Protein AF-A0AA44LAC5-F1 (afdb_monomer_lite)

Foldseek 3Di:
DQDCPPPDPPDDDPFDHNLVLLVLLVVLVVLLPDPDDPDPLSVVSNVLSVVVVVVLVVLLVVLLVVLVVLLVVLVVLLVVQPVSVVDDCVVVDDDDDDDDDGDPDDSSVSSVSSVVSLVSSLVSLVSCDVSVVDDPVVSVVVNCVSCVSVSVSRVVVVVSVVVSVVSSVVVVVVVVVVVVVD

pLDDT: mean 87.23, std 12.51, range [45.75, 98.0]

Sequence (182 aa):
MWDDSYNKDDVRSRIPCGKTVSYWLARAFTLANLKKYADRGQYALCFFYQKKLPVTEESLKELQEFYQKEIRKLKKEVSQNTLSAAIDIKSIIEPVELKIEIMPCPPVLMFVRLNMLCDEAHSELRKLYQFGTITKSDYFRKRRELFKPLNKFRADFATTVTEAGKLLRSLTTKEATNDASS

Radius of gyration: 21.12 Å; chains: 1; bounding box: 42×28×71 Å

Structure (mmCIF, N/CA/C/O backbone):
data_AF-A0AA44LAC5-F1
#
_entry.id   AF-A0AA44LAC5-F1
#
loop_
_atom_site.group_PDB
_atom_site.id
_atom_site.type_symbol
_atom_site.label_atom_id
_atom_site.label_alt_id
_atom_site.label_comp_id
_atom_site.label_asym_id
_atom_site.label_entity_id
_atom_site.label_seq_id
_atom_site.pdbx_PDB_ins_code
_atom_site.Cartn_x
_atom_site.Cartn_y
_atom_site.Cartn_z
_atom_site.occupancy
_atom_site.B_iso_or_equiv
_atom_site.auth_seq_id
_atom_site.auth_comp_id
_atom_site.auth_asym_id
_atom_site.auth_atom_id
_atom_site.pdbx_PDB_model_num
ATOM 1 N N . MET A 1 1 ? -11.040 -2.788 -2.591 1.00 68.06 1 MET A N 1
ATOM 2 C CA . MET A 1 1 ? -9.724 -2.160 -2.290 1.00 68.06 1 MET A CA 1
ATOM 3 C C . MET A 1 1 ? -8.604 -2.821 -3.083 1.00 68.06 1 MET A C 1
ATOM 5 O O . MET A 1 1 ? -7.743 -2.108 -3.595 1.00 68.06 1 MET A O 1
ATOM 9 N N . TRP A 1 2 ? -8.597 -4.156 -3.163 1.00 79.56 2 TRP A N 1
ATOM 10 C CA . TRP A 1 2 ? -7.654 -4.919 -3.979 1.00 79.56 2 TRP A CA 1
ATOM 11 C C . TRP A 1 2 ? -8.008 -4.917 -5.475 1.00 79.56 2 TRP A C 1
ATOM 13 O O . TRP A 1 2 ? -7.167 -4.553 -6.295 1.00 79.56 2 TRP A O 1
ATOM 23 N N . ASP A 1 3 ? -9.257 -5.248 -5.807 1.00 74.56 3 ASP A N 1
ATOM 24 C CA . ASP A 1 3 ? -9.785 -5.251 -7.174 1.00 74.56 3 ASP A CA 1
ATOM 25 C C . ASP A 1 3 ? -10.928 -4.233 -7.313 1.00 74.56 3 ASP A C 1
ATOM 27 O O . ASP A 1 3 ? -11.675 -4.004 -6.355 1.00 74.56 3 ASP A O 1
ATOM 31 N N . ASP A 1 4 ? -11.018 -3.625 -8.494 1.00 72.69 4 ASP A N 1
ATOM 32 C CA . ASP A 1 4 ? -12.110 -2.744 -8.919 1.00 72.69 4 ASP A CA 1
ATOM 33 C C . ASP A 1 4 ? -13.147 -3.500 -9.769 1.00 72.69 4 ASP A C 1
ATOM 35 O O . ASP A 1 4 ? -14.178 -2.928 -10.099 1.00 72.69 4 ASP A O 1
ATOM 39 N N . SER A 1 5 ? -12.927 -4.786 -10.076 1.00 68.12 5 SER A N 1
ATOM 40 C CA . SER A 1 5 ? -13.856 -5.651 -10.825 1.00 68.12 5 SER A CA 1
ATOM 41 C C . SER A 1 5 ? -15.250 -5.787 -10.203 1.00 68.12 5 SER A C 1
ATOM 43 O O . SER A 1 5 ? -16.176 -6.236 -10.864 1.00 68.12 5 SER A O 1
ATOM 45 N N . TYR A 1 6 ? -15.392 -5.440 -8.923 1.00 64.81 6 TYR A N 1
ATOM 46 C CA . TYR A 1 6 ? -16.661 -5.448 -8.191 1.00 64.81 6 TYR A CA 1
ATOM 47 C C . TYR A 1 6 ? -17.339 -4.067 -8.152 1.00 64.81 6 TYR A C 1
ATOM 49 O O . TYR A 1 6 ? -18.415 -3.925 -7.569 1.00 64.81 6 TYR A O 1
ATOM 57 N N . ASN A 1 7 ? -16.712 -3.034 -8.725 1.00 64.12 7 ASN A N 1
ATOM 58 C CA . ASN A 1 7 ? -17.349 -1.734 -8.910 1.00 64.12 7 ASN A CA 1
ATOM 59 C C . ASN A 1 7 ? -18.321 -1.821 -10.096 1.00 64.12 7 ASN A C 1
ATOM 61 O O . ASN A 1 7 ? -18.077 -2.552 -11.049 1.00 64.12 7 ASN A O 1
ATOM 65 N N . LYS A 1 8 ? -19.420 -1.055 -10.050 1.00 64.25 8 LYS A N 1
ATOM 66 C CA . LYS A 1 8 ? -20.332 -0.917 -11.199 1.00 64.25 8 LYS A CA 1
ATOM 67 C C . LYS A 1 8 ? -19.548 -0.426 -12.424 1.00 64.25 8 LYS A C 1
ATOM 69 O O . LYS A 1 8 ? -18.677 0.429 -12.255 1.00 64.25 8 LYS A O 1
ATOM 74 N N . ASP A 1 9 ? -19.899 -0.917 -13.614 1.00 56.19 9 ASP A N 1
ATOM 75 C CA . ASP A 1 9 ? -19.117 -0.792 -14.860 1.00 56.19 9 ASP A CA 1
ATOM 76 C C . ASP A 1 9 ? -18.683 0.645 -15.235 1.00 56.19 9 ASP A C 1
ATOM 78 O O . ASP A 1 9 ? -17.645 0.830 -15.871 1.00 56.19 9 ASP A O 1
ATOM 82 N N . ASP A 1 10 ? -19.390 1.675 -14.755 1.00 58.50 10 ASP A N 1
ATOM 83 C CA . ASP A 1 10 ? -19.093 3.089 -15.038 1.00 58.50 10 ASP A CA 1
ATOM 84 C C . ASP A 1 10 ? -18.265 3.822 -13.965 1.00 58.50 10 ASP A C 1
ATOM 86 O O . ASP A 1 10 ? -17.926 4.998 -14.121 1.00 58.50 10 ASP A O 1
ATOM 90 N N . VAL A 1 11 ? -17.897 3.167 -12.859 1.00 59.47 11 VAL A N 1
ATOM 91 C CA . VAL A 1 11 ? -17.147 3.813 -11.768 1.00 59.47 11 VAL A CA 1
ATOM 92 C C . VAL A 1 11 ? -15.662 3.472 -11.871 1.00 59.47 11 VAL A C 1
ATOM 94 O O . VAL A 1 11 ? -15.129 2.650 -11.124 1.00 59.47 11 VAL A O 1
ATOM 97 N N . ARG A 1 12 ? -14.953 4.145 -12.786 1.00 59.53 12 ARG A N 1
ATOM 98 C CA . ARG A 1 12 ? -13.482 4.111 -12.801 1.00 59.53 12 ARG A CA 1
ATOM 99 C C . ARG A 1 12 ? -12.925 4.988 -11.683 1.00 59.53 12 ARG A C 1
ATOM 101 O O . ARG A 1 12 ? -13.014 6.215 -11.726 1.00 59.53 12 ARG A O 1
ATOM 108 N N . SER A 1 13 ? -12.319 4.356 -10.681 1.00 66.44 13 SER A N 1
ATOM 109 C CA . SER A 1 13 ? -11.587 5.062 -9.631 1.00 66.44 13 SER A CA 1
ATOM 110 C C . SER A 1 13 ? -10.412 5.844 -10.230 1.00 66.44 13 SER A C 1
ATOM 112 O O . SER A 1 13 ? -9.640 5.321 -11.033 1.00 66.44 13 SER A O 1
ATOM 114 N N . ARG A 1 14 ? -10.229 7.099 -9.795 1.00 77.31 14 ARG A N 1
ATOM 115 C CA . ARG A 1 14 ? -9.047 7.913 -10.144 1.00 77.31 14 ARG A CA 1
ATOM 116 C C . ARG A 1 14 ? -7.747 7.316 -9.585 1.00 77.31 14 ARG A C 1
ATOM 118 O O . ARG A 1 14 ? -6.671 7.600 -10.101 1.00 77.31 14 ARG A O 1
ATOM 125 N N . ILE A 1 15 ? -7.844 6.529 -8.515 1.00 84.88 15 ILE A N 1
ATOM 126 C CA . ILE A 1 15 ? -6.712 5.881 -7.848 1.00 84.88 15 ILE A CA 1
ATOM 127 C C . ILE A 1 15 ? -6.670 4.421 -8.306 1.00 84.88 15 ILE A C 1
ATOM 129 O O . ILE A 1 15 ? -7.695 3.746 -8.180 1.00 84.88 15 ILE A O 1
ATOM 133 N N . PRO A 1 16 ? -5.525 3.914 -8.800 1.00 89.12 16 PRO A N 1
ATOM 134 C CA . PRO A 1 16 ? -5.437 2.546 -9.296 1.00 89.12 16 PRO A CA 1
ATOM 135 C C . PRO A 1 16 ? -5.689 1.524 -8.181 1.00 89.12 16 PRO A C 1
ATOM 137 O O . PRO A 1 16 ? -5.285 1.714 -7.028 1.00 89.12 16 PRO A O 1
ATOM 140 N N . CYS A 1 17 ? -6.337 0.414 -8.536 1.00 90.31 17 CYS A N 1
ATOM 141 C CA . CYS A 1 17 ? -6.565 -0.700 -7.623 1.00 90.31 17 CYS A CA 1
ATOM 142 C C . CYS A 1 17 ? -5.266 -1.438 -7.256 1.00 90.31 17 CYS A C 1
ATOM 144 O O . CYS A 1 17 ? -4.220 -1.276 -7.893 1.00 90.31 17 CYS A O 1
ATOM 146 N N . GLY A 1 18 ? -5.345 -2.280 -6.220 1.00 91.44 18 GLY A N 1
ATOM 147 C CA . GLY A 1 18 ? -4.216 -3.083 -5.746 1.00 91.44 18 GLY A CA 1
ATOM 148 C C . GLY A 1 18 ? -3.631 -3.982 -6.837 1.00 91.44 18 GLY A C 1
ATOM 149 O O . GLY A 1 18 ? -2.418 -3.983 -7.023 1.00 91.44 18 GLY A O 1
ATOM 150 N N . LYS A 1 19 ? -4.487 -4.644 -7.623 1.00 91.19 19 LYS A N 1
ATOM 151 C CA . LYS A 1 19 ? -4.087 -5.511 -8.746 1.00 91.19 19 LYS A CA 1
ATOM 152 C C . LYS A 1 19 ? -3.243 -4.784 -9.800 1.00 91.19 19 LYS A C 1
ATOM 154 O O . LYS A 1 19 ? -2.230 -5.298 -10.275 1.00 91.19 19 LYS A O 1
ATOM 159 N N . THR A 1 20 ? -3.633 -3.561 -10.148 1.00 92.56 20 THR A N 1
ATOM 160 C CA . THR A 1 20 ? -2.901 -2.734 -11.115 1.00 92.56 20 THR A CA 1
ATOM 161 C C . THR A 1 20 ? -1.533 -2.330 -10.570 1.00 92.56 20 THR A C 1
ATOM 163 O O . THR A 1 20 ? -0.519 -2.469 -11.254 1.00 92.56 20 THR A O 1
ATOM 166 N N . VAL A 1 21 ? -1.482 -1.888 -9.311 1.00 95.44 21 VAL A N 1
ATOM 167 C CA . VAL A 1 21 ? -0.226 -1.480 -8.670 1.00 95.44 21 VAL A CA 1
ATOM 168 C C . VAL A 1 21 ? 0.722 -2.666 -8.486 1.00 95.44 21 VAL A C 1
ATOM 170 O O . VAL A 1 21 ? 1.911 -2.522 -8.761 1.00 95.44 21 VAL A O 1
ATOM 173 N N . SER A 1 22 ? 0.226 -3.853 -8.118 1.00 95.56 22 SER A N 1
ATOM 174 C CA . SER A 1 22 ? 1.063 -5.056 -8.017 1.00 95.56 22 SER A CA 1
ATOM 175 C C . SER A 1 22 ? 1.674 -5.447 -9.360 1.00 95.56 22 SER A C 1
ATOM 177 O O . SER A 1 22 ? 2.848 -5.802 -9.420 1.00 95.56 22 SER A O 1
ATOM 179 N N . TYR A 1 23 ? 0.916 -5.327 -10.453 1.00 95.38 23 TYR A N 1
ATOM 180 C CA . TYR A 1 23 ? 1.440 -5.579 -11.794 1.00 95.38 23 TYR A CA 1
ATOM 181 C C . TYR A 1 23 ? 2.540 -4.579 -12.181 1.00 95.38 23 TYR A C 1
ATOM 183 O O . TYR A 1 23 ? 3.579 -4.961 -12.722 1.00 95.38 23 TYR A O 1
ATOM 191 N N . TRP A 1 24 ? 2.354 -3.296 -11.872 1.00 96.94 24 TRP A N 1
ATOM 192 C CA . TRP A 1 24 ? 3.377 -2.282 -12.128 1.00 96.94 24 TRP A CA 1
ATOM 193 C C . TRP A 1 24 ? 4.633 -2.475 -11.277 1.00 96.94 24 TRP A C 1
ATOM 195 O O . TRP A 1 24 ? 5.734 -2.319 -11.801 1.00 96.94 24 TRP A O 1
ATOM 205 N N . LEU A 1 25 ? 4.491 -2.853 -10.004 1.00 97.50 25 LEU A N 1
ATOM 206 C CA . LEU A 1 25 ? 5.621 -3.183 -9.129 1.00 97.50 25 LEU A CA 1
ATOM 207 C C . LEU A 1 25 ? 6.405 -4.381 -9.671 1.00 97.50 25 LEU A C 1
ATOM 209 O O . LEU A 1 25 ? 7.631 -4.323 -9.736 1.00 97.50 25 LEU A O 1
ATOM 213 N N . ALA A 1 26 ? 5.707 -5.426 -10.127 1.00 96.75 26 ALA A N 1
ATOM 214 C CA . ALA A 1 26 ? 6.329 -6.582 -10.765 1.00 96.75 26 ALA A CA 1
ATOM 215 C C . ALA A 1 26 ? 7.148 -6.167 -11.995 1.00 96.75 26 ALA A C 1
ATOM 217 O O . ALA A 1 26 ? 8.328 -6.492 -12.092 1.00 96.75 26 ALA A O 1
ATOM 218 N N . ARG A 1 27 ? 6.558 -5.370 -12.897 1.00 95.31 27 ARG A N 1
ATOM 219 C CA . ARG A 1 27 ? 7.251 -4.866 -14.094 1.00 95.31 27 ARG A CA 1
ATOM 220 C C . ARG A 1 27 ? 8.457 -4.000 -13.759 1.00 95.31 27 ARG A C 1
ATOM 222 O O . ARG A 1 27 ? 9.506 -4.183 -14.367 1.00 95.31 27 ARG A O 1
ATOM 229 N N . ALA A 1 28 ? 8.309 -3.068 -12.822 1.00 96.56 28 ALA A N 1
ATOM 230 C CA . ALA A 1 28 ? 9.399 -2.210 -12.374 1.00 96.56 28 ALA A CA 1
ATOM 231 C C . ALA A 1 28 ? 10.563 -3.056 -11.841 1.00 96.56 28 ALA A C 1
ATOM 233 O O . ALA A 1 28 ? 11.704 -2.859 -12.256 1.00 96.56 28 ALA A O 1
ATOM 234 N N . PHE A 1 29 ? 10.259 -4.043 -10.991 1.00 96.69 29 PHE A N 1
ATOM 235 C CA . PHE A 1 29 ? 11.242 -4.979 -10.454 1.00 96.69 29 PHE A CA 1
ATOM 236 C C . PHE A 1 29 ? 11.941 -5.777 -11.555 1.00 96.69 29 PHE A C 1
ATOM 238 O O . PHE A 1 29 ? 13.169 -5.833 -11.578 1.00 96.69 29 PHE A O 1
ATOM 245 N N . THR A 1 30 ? 11.192 -6.361 -12.493 1.00 94.94 30 THR A N 1
ATOM 246 C CA . THR A 1 30 ? 11.781 -7.096 -13.618 1.00 94.94 30 THR A CA 1
ATOM 247 C C . THR A 1 30 ? 12.710 -6.201 -14.431 1.00 94.94 30 THR A C 1
ATOM 249 O O . THR A 1 30 ? 13.845 -6.590 -14.682 1.00 94.94 30 THR A O 1
ATOM 252 N N . LEU A 1 31 ? 12.265 -4.992 -14.792 1.00 94.69 31 LEU A N 1
ATOM 253 C CA . LEU A 1 31 ? 13.047 -4.051 -15.597 1.00 94.69 31 LEU A CA 1
ATOM 254 C C . LEU A 1 31 ? 14.339 -3.616 -14.900 1.00 94.69 31 LEU A C 1
ATOM 256 O O . LEU A 1 31 ? 15.378 -3.567 -15.549 1.00 94.69 31 LEU A O 1
ATOM 260 N N . ALA A 1 32 ? 14.297 -3.347 -13.594 1.00 95.38 32 ALA A N 1
ATOM 261 C CA . ALA A 1 32 ? 15.475 -2.937 -12.829 1.00 95.38 32 ALA A CA 1
ATOM 262 C C . ALA A 1 32 ? 16.546 -4.035 -12.700 1.00 95.38 32 ALA A C 1
ATOM 264 O O . ALA A 1 32 ? 17.717 -3.732 -12.469 1.00 95.38 32 ALA A O 1
ATOM 265 N N . ASN A 1 33 ? 16.152 -5.303 -12.848 1.00 93.50 33 ASN A N 1
ATOM 266 C CA . ASN A 1 33 ? 17.032 -6.465 -12.713 1.00 93.50 33 ASN A CA 1
ATOM 267 C C . ASN A 1 33 ? 17.493 -7.044 -14.064 1.00 93.50 33 ASN A C 1
ATOM 269 O O . ASN A 1 33 ? 18.139 -8.095 -14.103 1.00 93.50 33 ASN A O 1
ATOM 273 N N . LEU A 1 34 ? 17.181 -6.384 -15.184 1.00 91.62 34 LEU A N 1
ATOM 274 C CA . LEU A 1 34 ? 17.632 -6.823 -16.501 1.00 91.62 34 LEU A CA 1
ATOM 275 C C . LEU A 1 34 ? 19.143 -6.632 -16.675 1.00 91.62 34 LEU A C 1
ATOM 277 O O . LEU A 1 34 ? 19.688 -5.555 -16.439 1.00 91.62 34 LEU A O 1
ATOM 281 N N . LYS A 1 35 ? 19.802 -7.687 -17.166 1.00 88.50 35 LYS A N 1
ATOM 282 C CA . LYS A 1 35 ? 21.240 -7.697 -17.495 1.00 88.50 35 LYS A CA 1
ATOM 283 C C . LYS A 1 35 ? 21.533 -7.489 -18.984 1.00 88.50 35 LYS A C 1
ATOM 285 O O . LYS A 1 35 ? 22.672 -7.230 -19.351 1.00 88.50 35 LYS A O 1
ATOM 290 N N . LYS A 1 36 ? 20.527 -7.666 -19.842 1.00 88.38 36 LYS A N 1
ATOM 291 C CA . LYS A 1 36 ? 20.605 -7.496 -21.297 1.00 88.38 36 LYS A CA 1
ATOM 292 C C . LYS A 1 36 ? 19.438 -6.624 -21.743 1.00 88.38 36 LYS A C 1
ATOM 294 O O . LYS A 1 36 ? 18.336 -6.780 -21.215 1.00 88.38 36 LYS A O 1
ATOM 299 N N . TYR A 1 37 ? 19.694 -5.738 -22.699 1.00 89.38 37 TYR A N 1
ATOM 300 C CA . TYR A 1 37 ? 18.733 -4.750 -23.185 1.00 89.38 37 TYR A CA 1
ATOM 301 C C . TYR A 1 37 ? 18.539 -4.945 -24.687 1.00 89.38 37 TYR A C 1
ATOM 303 O O . TYR A 1 37 ? 19.519 -5.013 -25.425 1.00 89.38 37 TYR A O 1
ATOM 311 N N . ALA A 1 38 ? 17.289 -5.071 -25.115 1.00 86.12 38 ALA A N 1
ATOM 312 C CA . ALA A 1 38 ? 16.907 -5.193 -26.515 1.00 86.12 38 ALA A CA 1
ATOM 313 C C . ALA A 1 38 ? 17.019 -3.849 -27.246 1.00 86.12 38 ALA A C 1
ATOM 315 O O . ALA A 1 38 ? 17.388 -3.816 -28.414 1.00 86.12 38 ALA A O 1
ATOM 316 N N . ASP A 1 39 ? 16.735 -2.749 -26.547 1.00 88.38 39 ASP A N 1
ATOM 317 C CA . ASP A 1 39 ? 16.724 -1.404 -27.112 1.00 88.38 39 ASP A CA 1
ATOM 318 C C . ASP A 1 39 ? 17.108 -0.333 -26.073 1.00 88.38 39 ASP A C 1
ATOM 320 O O . ASP A 1 39 ? 17.231 -0.584 -24.863 1.00 88.38 39 ASP A O 1
ATOM 324 N N . ARG A 1 40 ? 17.301 0.898 -26.563 1.00 87.31 40 ARG A N 1
ATOM 325 C CA . ARG A 1 40 ? 17.667 2.067 -25.754 1.00 87.31 40 ARG A CA 1
ATOM 326 C C . ARG A 1 40 ? 16.583 2.447 -24.742 1.00 87.31 40 ARG A C 1
ATOM 328 O O . ARG A 1 40 ? 16.902 2.949 -23.662 1.00 87.31 40 ARG A O 1
ATOM 335 N N . GLY A 1 41 ? 15.316 2.206 -25.065 1.00 90.50 41 GLY A N 1
ATOM 336 C CA . GLY A 1 41 ? 14.182 2.416 -24.172 1.00 90.50 41 GLY A CA 1
ATOM 337 C C . GLY A 1 41 ? 14.221 1.477 -22.968 1.00 90.50 41 GLY A C 1
ATOM 338 O O . GLY A 1 41 ? 14.097 1.930 -21.830 1.00 90.50 41 GLY A O 1
ATOM 339 N N . GLN A 1 42 ? 14.469 0.187 -23.189 1.00 90.38 42 GLN A N 1
ATOM 340 C CA . GLN A 1 42 ? 14.609 -0.813 -22.135 1.00 90.38 42 GLN A CA 1
ATOM 341 C C . GLN A 1 42 ? 15.822 -0.527 -21.247 1.00 90.38 42 GLN A C 1
ATOM 343 O O . GLN A 1 42 ? 15.714 -0.631 -20.023 1.00 90.38 42 GLN A O 1
ATOM 348 N N . TYR A 1 43 ? 16.942 -0.100 -21.841 1.00 92.38 43 TYR A N 1
ATOM 349 C CA . TYR A 1 43 ? 18.096 0.401 -21.092 1.00 92.38 43 TYR A CA 1
ATOM 350 C C . TYR A 1 43 ? 17.689 1.574 -20.188 1.00 92.38 43 TYR A C 1
ATOM 352 O O . TYR A 1 43 ? 17.876 1.516 -18.975 1.00 92.38 43 TYR A O 1
ATOM 360 N N . ALA A 1 44 ? 17.050 2.611 -20.733 1.00 92.94 44 ALA A N 1
ATOM 361 C CA . ALA A 1 44 ? 16.647 3.782 -19.955 1.00 92.94 44 ALA A CA 1
ATOM 362 C C . ALA A 1 44 ? 15.666 3.443 -18.818 1.00 92.94 44 ALA A C 1
ATOM 364 O O . ALA A 1 44 ? 15.804 3.954 -17.705 1.00 92.94 44 ALA A O 1
ATOM 365 N N . LEU A 1 45 ? 14.700 2.555 -19.074 1.00 94.38 45 LEU A N 1
ATOM 366 C CA . LEU A 1 45 ? 13.755 2.086 -18.062 1.00 94.38 45 LEU A CA 1
ATOM 367 C C . LEU A 1 45 ? 14.437 1.283 -16.951 1.00 94.38 45 LEU A C 1
ATOM 369 O O . LEU A 1 45 ? 14.060 1.437 -15.790 1.00 94.38 45 LEU A O 1
ATOM 373 N N . CYS A 1 46 ? 15.443 0.468 -17.279 1.00 95.94 46 CYS A N 1
ATOM 374 C CA . CYS A 1 46 ? 16.241 -0.252 -16.287 1.00 95.94 46 CYS A CA 1
ATOM 375 C C . CYS A 1 46 ? 16.867 0.726 -15.281 1.00 95.94 46 CYS A C 1
ATOM 377 O O . CYS A 1 46 ? 16.578 0.644 -14.087 1.00 95.94 46 CYS A O 1
ATOM 379 N N . PHE A 1 47 ? 17.622 1.722 -15.759 1.00 94.94 47 PHE A N 1
ATOM 380 C CA . PHE A 1 47 ? 18.248 2.735 -14.894 1.00 94.94 47 PHE A CA 1
ATOM 381 C C . PHE A 1 47 ? 17.222 3.565 -14.117 1.00 94.94 47 PHE A C 1
ATOM 383 O O . PHE A 1 47 ? 17.422 3.871 -12.939 1.00 94.94 47 PHE A O 1
ATOM 390 N N . PHE A 1 48 ? 16.098 3.913 -14.753 1.00 96.25 48 PHE A N 1
ATOM 391 C CA . PHE A 1 48 ? 15.014 4.636 -14.093 1.00 96.25 48 PHE A CA 1
ATOM 392 C C . PHE A 1 48 ? 14.474 3.857 -12.885 1.00 96.25 48 PHE A C 1
ATOM 394 O O . PHE A 1 48 ? 14.386 4.403 -11.780 1.00 96.25 48 PHE A O 1
ATOM 401 N N . TYR A 1 49 ? 14.149 2.574 -13.065 1.00 97.25 49 TYR A N 1
ATOM 402 C CA . TYR A 1 49 ? 13.594 1.753 -11.991 1.00 97.25 49 TYR A CA 1
ATOM 403 C C . TYR A 1 49 ? 14.636 1.312 -10.962 1.00 97.25 49 TYR A C 1
ATOM 405 O O . TYR A 1 49 ? 14.288 1.240 -9.787 1.00 97.25 49 TYR A O 1
ATOM 413 N N . GLN A 1 50 ? 15.906 1.131 -11.337 1.00 96.31 50 GLN A N 1
ATOM 414 C CA . GLN A 1 50 ? 16.996 0.920 -10.372 1.00 96.31 50 GLN A CA 1
ATOM 415 C C . GLN A 1 50 ? 17.100 2.066 -9.360 1.00 96.31 50 GLN A C 1
ATOM 417 O O . GLN A 1 50 ? 17.358 1.829 -8.184 1.00 96.31 50 GLN A O 1
ATOM 422 N N . LYS A 1 51 ? 16.841 3.307 -9.789 1.00 95.75 51 LYS A N 1
ATOM 423 C CA . LYS A 1 51 ? 16.832 4.473 -8.896 1.00 95.75 51 LYS A CA 1
ATOM 424 C C . LYS A 1 51 ? 15.535 4.608 -8.092 1.00 95.75 51 LYS A C 1
ATOM 426 O O . LYS A 1 51 ? 15.570 5.024 -6.938 1.00 95.75 51 LYS A O 1
ATOM 431 N N . LYS A 1 52 ? 14.379 4.320 -8.699 1.00 95.81 52 LYS A N 1
ATOM 432 C CA . LYS A 1 52 ? 13.057 4.560 -8.084 1.00 95.81 52 LYS A CA 1
ATOM 433 C C . LYS A 1 52 ? 12.585 3.436 -7.158 1.00 95.81 52 LYS A C 1
ATOM 435 O O . LYS A 1 52 ? 11.841 3.713 -6.217 1.00 95.81 52 LYS A O 1
ATOM 440 N N . LEU A 1 53 ? 12.989 2.187 -7.400 1.00 94.88 53 LEU A N 1
ATOM 441 C CA . LEU A 1 53 ? 12.565 1.049 -6.579 1.00 94.88 53 LEU A CA 1
ATOM 442 C C . LEU A 1 53 ? 13.038 1.128 -5.124 1.00 94.88 53 LEU A C 1
ATOM 444 O O . LEU A 1 53 ? 12.183 0.926 -4.269 1.00 94.88 53 LEU A O 1
ATOM 448 N N . PRO A 1 54 ? 14.297 1.489 -4.803 1.00 96.44 54 PRO A N 1
ATOM 449 C CA . PRO A 1 54 ? 14.722 1.614 -3.407 1.00 96.44 54 PRO A CA 1
ATOM 450 C C . PRO A 1 54 ? 13.842 2.581 -2.603 1.00 96.44 54 PRO A C 1
ATOM 452 O O . PRO A 1 54 ? 13.393 2.248 -1.511 1.00 96.44 54 PRO A O 1
ATOM 455 N N . VAL A 1 55 ? 13.495 3.730 -3.195 1.00 95.81 55 VAL A N 1
ATOM 456 C CA . VAL A 1 55 ? 12.590 4.725 -2.588 1.00 95.81 55 VAL A CA 1
ATOM 457 C C . VAL A 1 55 ? 11.170 4.168 -2.425 1.00 95.81 55 VAL A C 1
ATOM 459 O O . VAL A 1 55 ? 10.493 4.418 -1.429 1.00 95.81 55 VAL A O 1
ATOM 462 N N . THR A 1 56 ? 10.710 3.383 -3.404 1.00 96.19 56 THR A N 1
ATOM 463 C CA . THR A 1 56 ? 9.402 2.712 -3.346 1.00 96.19 56 THR A CA 1
ATOM 464 C C . THR A 1 56 ? 9.368 1.676 -2.220 1.00 96.19 56 THR A C 1
ATOM 466 O O . THR A 1 56 ? 8.388 1.601 -1.484 1.00 96.19 56 THR A O 1
ATOM 469 N N . GLU A 1 57 ? 10.433 0.891 -2.057 1.00 96.38 57 GLU A N 1
ATOM 470 C CA . GLU A 1 57 ? 10.563 -0.105 -0.991 1.00 96.38 57 GLU A CA 1
ATOM 471 C C . GLU A 1 57 ? 10.651 0.540 0.393 1.00 96.38 57 GLU A C 1
ATOM 473 O O . GLU A 1 57 ? 10.033 0.043 1.333 1.00 96.38 57 GLU A O 1
ATOM 478 N N . GLU A 1 58 ? 11.365 1.656 0.523 1.00 97.44 58 GLU A N 1
ATOM 479 C CA . GLU A 1 58 ? 11.405 2.456 1.749 1.00 97.44 58 GLU A CA 1
ATOM 480 C C . GLU A 1 58 ? 10.008 2.968 2.120 1.00 97.44 58 GLU A C 1
ATOM 482 O O . GLU A 1 58 ? 9.525 2.688 3.216 1.00 97.44 58 GLU A O 1
ATOM 487 N N . SER A 1 59 ? 9.287 3.564 1.164 1.00 96.94 59 SER A N 1
ATOM 488 C CA . SER A 1 59 ? 7.897 4.004 1.369 1.00 96.94 59 SER A CA 1
ATOM 489 C C . SER A 1 59 ? 6.976 2.852 1.796 1.00 96.94 59 SER A C 1
ATOM 491 O O . SER A 1 59 ? 6.108 3.013 2.654 1.00 96.94 59 SER A O 1
ATOM 493 N N . LEU A 1 60 ? 7.153 1.658 1.215 1.00 97.38 60 LEU A N 1
ATOM 494 C CA . LEU A 1 60 ? 6.400 0.467 1.612 1.00 97.38 60 LEU A CA 1
ATOM 495 C C . LEU A 1 60 ? 6.728 0.034 3.051 1.00 97.38 60 LEU A C 1
ATOM 497 O O . LEU A 1 60 ? 5.807 -0.340 3.778 1.00 97.38 60 LEU A O 1
ATOM 501 N N . LYS A 1 61 ? 7.998 0.091 3.476 1.00 97.44 61 LYS A N 1
ATOM 502 C CA . LYS A 1 61 ? 8.417 -0.226 4.856 1.00 97.44 61 LYS A CA 1
ATOM 503 C C . LYS A 1 61 ? 7.819 0.753 5.859 1.00 97.44 61 LYS A C 1
ATOM 505 O O . LYS A 1 61 ? 7.197 0.318 6.825 1.00 97.44 61 LYS A O 1
ATOM 510 N N . GLU A 1 62 ? 7.922 2.051 5.593 1.00 97.25 62 GLU A N 1
ATOM 511 C CA . GLU A 1 62 ? 7.344 3.096 6.445 1.00 97.25 62 GLU A CA 1
ATOM 512 C C . GLU A 1 62 ? 5.833 2.907 6.627 1.00 97.25 62 GLU A C 1
ATOM 514 O O . GLU A 1 62 ? 5.304 2.990 7.738 1.00 97.25 62 GLU A O 1
ATOM 519 N N . LEU A 1 63 ? 5.125 2.581 5.542 1.00 97.38 63 LEU A N 1
ATOM 520 C CA . LEU A 1 63 ? 3.693 2.306 5.600 1.00 97.38 63 LEU A CA 1
ATOM 521 C C . LEU A 1 63 ? 3.374 1.025 6.378 1.00 97.38 63 LEU A C 1
ATOM 523 O O . LEU A 1 63 ? 2.391 0.995 7.120 1.00 97.38 63 LEU A O 1
ATOM 527 N N . GLN A 1 64 ? 4.188 -0.026 6.253 1.00 97.25 64 GLN A N 1
ATOM 528 C CA . GLN A 1 64 ? 4.019 -1.227 7.073 1.00 97.25 64 GLN A CA 1
ATOM 529 C C . GLN A 1 64 ? 4.173 -0.907 8.563 1.00 97.25 64 GLN A C 1
ATOM 531 O O . GLN A 1 64 ? 3.339 -1.336 9.361 1.00 97.25 64 GLN A O 1
ATOM 536 N N . GLU A 1 65 ? 5.185 -0.126 8.944 1.00 97.44 65 GLU A N 1
ATOM 537 C CA . GLU A 1 65 ? 5.366 0.313 10.329 1.00 97.44 65 GLU A CA 1
ATOM 538 C C . GLU A 1 65 ? 4.191 1.153 10.828 1.00 97.44 65 GLU A C 1
ATOM 540 O O . GLU A 1 65 ? 3.724 0.956 11.953 1.00 97.44 65 GLU A O 1
ATOM 545 N N . PHE A 1 66 ? 3.691 2.067 9.993 1.00 97.44 66 PHE A N 1
ATOM 546 C CA . PHE A 1 66 ? 2.504 2.861 10.292 1.00 97.44 66 PHE A CA 1
ATOM 547 C C . PHE A 1 66 ? 1.305 1.962 10.624 1.00 97.44 66 PHE A C 1
ATOM 549 O O . PHE A 1 66 ? 0.735 2.086 11.710 1.00 97.44 66 PHE A O 1
ATOM 556 N N . TYR A 1 67 ? 0.957 1.006 9.754 1.00 98.00 67 TYR A N 1
ATOM 557 C CA . TYR A 1 67 ? -0.192 0.133 10.013 1.00 98.00 67 TYR A CA 1
ATOM 558 C C . TYR A 1 67 ? 0.030 -0.788 11.210 1.00 98.00 67 TYR A C 1
ATOM 560 O O . TYR A 1 67 ? -0.902 -1.015 11.974 1.00 98.00 67 TYR A O 1
ATOM 568 N N . GLN A 1 68 ? 1.247 -1.281 11.443 1.00 97.62 68 GLN A N 1
ATOM 569 C CA . GLN A 1 68 ? 1.539 -2.063 12.647 1.00 97.62 68 GLN A CA 1
ATOM 570 C C . GLN A 1 68 ? 1.320 -1.250 13.931 1.00 97.62 68 GLN A C 1
ATOM 572 O O . GLN A 1 68 ? 0.759 -1.773 14.899 1.00 97.62 68 GLN A O 1
ATOM 577 N N . LYS A 1 69 ? 1.732 0.025 13.952 1.00 97.50 69 LYS A N 1
ATOM 578 C CA . LYS A 1 69 ? 1.492 0.939 15.082 1.00 97.50 69 LYS A CA 1
ATOM 579 C C . LYS A 1 69 ? -0.005 1.197 15.270 1.00 97.50 69 LYS A C 1
ATOM 581 O O . LYS A 1 69 ? -0.499 1.063 16.391 1.00 97.50 69 LYS A O 1
ATOM 586 N N . GLU A 1 70 ? -0.733 1.474 14.189 1.00 96.94 70 GLU A N 1
ATOM 587 C CA . GLU A 1 70 ? -2.184 1.690 14.240 1.00 96.94 70 GLU A CA 1
ATOM 588 C C . GLU A 1 70 ? -2.945 0.442 14.703 1.00 96.94 70 GLU A C 1
ATOM 590 O O . GLU A 1 70 ? -3.811 0.547 15.567 1.00 96.94 70 GLU A O 1
ATOM 595 N N . ILE A 1 71 ? -2.583 -0.756 14.232 1.00 96.69 71 ILE A N 1
ATOM 596 C CA . ILE A 1 71 ? -3.186 -2.016 14.696 1.00 96.69 71 ILE A CA 1
ATOM 597 C C . ILE A 1 71 ? -2.978 -2.189 16.202 1.00 96.69 71 ILE A C 1
ATOM 599 O O . ILE A 1 71 ? -3.927 -2.505 16.915 1.00 96.69 71 ILE A O 1
ATOM 603 N N . ARG A 1 72 ? -1.757 -1.973 16.713 1.00 96.50 72 ARG A N 1
ATOM 604 C CA . ARG A 1 72 ? -1.475 -2.085 18.158 1.00 96.50 72 ARG A CA 1
ATOM 605 C C . ARG A 1 72 ? -2.323 -1.108 18.968 1.00 96.50 72 ARG A C 1
ATOM 607 O O . ARG A 1 72 ? -2.877 -1.490 19.997 1.00 96.50 72 ARG A O 1
ATOM 614 N N . LYS A 1 73 ? -2.449 0.133 18.493 1.00 96.00 73 LYS A N 1
ATOM 615 C CA . LYS A 1 73 ? -3.282 1.162 19.120 1.00 96.00 73 LYS A CA 1
ATOM 616 C C . LYS A 1 73 ? -4.758 0.762 19.128 1.00 96.00 73 LYS A C 1
ATOM 618 O O . LYS A 1 73 ? -5.374 0.768 20.189 1.00 96.00 73 LYS A O 1
ATOM 623 N N . LEU A 1 74 ? -5.301 0.352 17.983 1.00 94.75 74 LEU A N 1
ATOM 624 C CA . LEU A 1 74 ? -6.700 -0.058 17.854 1.00 94.75 74 LEU A CA 1
ATOM 625 C C . LEU A 1 74 ? -7.008 -1.297 18.700 1.00 94.75 74 LEU A C 1
ATOM 627 O O . LEU A 1 74 ? -8.004 -1.299 19.410 1.00 94.75 74 LEU A O 1
ATOM 631 N N . LYS A 1 75 ? -6.133 -2.311 18.713 1.00 92.50 75 LYS A N 1
ATOM 632 C CA . LYS A 1 75 ? -6.293 -3.492 19.580 1.00 92.50 75 LYS A CA 1
ATOM 633 C C . LYS A 1 75 ? -6.311 -3.115 21.060 1.00 92.50 75 LYS A C 1
ATOM 635 O O . LYS A 1 75 ? -7.123 -3.652 21.810 1.00 92.50 75 LYS A O 1
ATOM 640 N N . LYS A 1 76 ? -5.463 -2.168 21.476 1.00 92.19 76 LYS A N 1
ATOM 641 C CA . LYS A 1 76 ? -5.473 -1.640 22.846 1.00 92.19 76 LYS A CA 1
ATOM 642 C C . LYS A 1 76 ? -6.798 -0.938 23.161 1.00 92.19 76 LYS A C 1
ATOM 644 O O . LYS A 1 76 ? -7.399 -1.250 24.183 1.00 92.19 76 LYS A O 1
ATOM 649 N N . GLU A 1 77 ? -7.278 -0.059 22.280 1.00 91.19 77 GLU A N 1
ATOM 650 C CA . GLU A 1 77 ? -8.586 0.605 22.427 1.00 91.19 77 GLU A CA 1
ATOM 651 C C . GLU A 1 77 ? -9.737 -0.417 22.498 1.00 91.19 77 GLU A C 1
ATOM 653 O O . GLU A 1 77 ? -10.622 -0.289 23.340 1.00 91.19 77 GLU A O 1
ATOM 658 N N . VAL A 1 78 ? -9.713 -1.463 21.661 1.00 88.06 78 VAL A N 1
ATOM 659 C CA . VAL A 1 78 ? -10.731 -2.526 21.667 1.00 88.06 78 VAL A CA 1
ATOM 660 C C . VAL A 1 78 ? -10.721 -3.256 23.005 1.00 88.06 78 VAL A C 1
ATOM 662 O O . VAL A 1 78 ? -11.773 -3.375 23.619 1.00 88.06 78 VAL A O 1
ATOM 665 N N . SER A 1 79 ? -9.546 -3.669 23.491 1.00 86.00 79 SER A N 1
ATOM 666 C CA . SER A 1 79 ? -9.405 -4.434 24.741 1.00 86.00 79 SER A CA 1
ATOM 667 C C . SER A 1 79 ? -9.898 -3.703 25.996 1.00 86.00 79 SER A C 1
ATOM 669 O O . SER A 1 79 ? -10.180 -4.339 27.006 1.00 86.00 79 SER A O 1
ATOM 671 N N . GLN A 1 80 ? -10.011 -2.374 25.942 1.00 86.31 80 GLN A N 1
ATOM 672 C CA . GLN A 1 80 ? -10.539 -1.564 27.041 1.00 86.31 80 GLN A CA 1
ATOM 673 C C . GLN A 1 80 ? -12.074 -1.566 27.094 1.00 86.31 80 GLN A C 1
ATOM 675 O O . GLN A 1 80 ? -12.648 -1.142 28.094 1.00 86.31 80 GLN A O 1
ATOM 680 N N . ASN A 1 81 ? -12.750 -2.033 26.040 1.00 82.00 81 ASN A N 1
ATOM 681 C CA . ASN A 1 81 ? -14.201 -2.161 26.018 1.00 82.00 81 ASN A CA 1
ATOM 682 C C . ASN A 1 81 ? -14.621 -3.506 26.633 1.00 82.00 81 ASN A C 1
ATOM 684 O O . ASN A 1 81 ? -14.233 -4.571 26.151 1.00 82.00 81 ASN A O 1
ATOM 688 N N . THR A 1 82 ? -15.464 -3.458 27.662 1.00 76.69 82 THR A N 1
ATOM 689 C CA . THR A 1 82 ? -15.973 -4.631 28.388 1.00 76.69 82 THR A CA 1
ATOM 690 C C . THR A 1 82 ? -16.762 -5.606 27.508 1.00 76.69 82 THR A C 1
ATOM 692 O O . THR A 1 82 ? -16.670 -6.813 27.719 1.00 76.69 82 THR A O 1
ATOM 695 N N . LEU A 1 83 ? -17.475 -5.126 26.482 1.00 72.94 83 LEU A N 1
ATOM 696 C CA . LEU A 1 83 ? -18.207 -5.973 25.526 1.00 72.94 83 LEU A CA 1
ATOM 697 C C . LEU A 1 83 ? -17.271 -6.765 24.607 1.00 72.94 83 LEU A C 1
ATOM 699 O O . LEU A 1 83 ? -17.631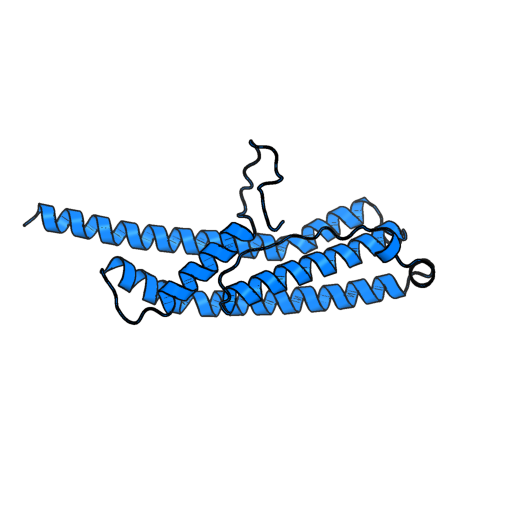 -7.850 24.150 1.00 72.94 83 LEU A O 1
ATOM 703 N N . SER A 1 84 ? -16.060 -6.257 24.361 1.00 69.25 84 SER A N 1
ATOM 704 C CA . SER A 1 84 ? -15.092 -6.922 23.484 1.00 69.25 84 SER A CA 1
ATOM 705 C C . SER A 1 84 ? -14.547 -8.229 24.058 1.00 69.25 84 SER A C 1
ATOM 707 O O . SER A 1 84 ? -14.187 -9.122 23.297 1.00 69.25 84 SER A O 1
ATOM 709 N N . ALA A 1 85 ? -14.524 -8.359 25.388 1.00 66.19 85 ALA A N 1
ATOM 710 C CA . ALA A 1 85 ? -14.104 -9.574 26.077 1.00 66.19 85 ALA A CA 1
ATOM 711 C C . ALA A 1 85 ? -15.193 -10.663 26.074 1.00 66.19 85 ALA A C 1
ATOM 713 O O . ALA A 1 85 ? -14.884 -11.833 26.284 1.00 66.19 85 ALA A O 1
ATOM 714 N N . ALA A 1 86 ? -16.455 -10.286 25.843 1.00 66.50 86 ALA A N 1
ATOM 715 C CA . ALA A 1 86 ? -17.606 -11.183 25.930 1.00 66.50 86 ALA A CA 1
ATOM 716 C C . ALA A 1 86 ? -18.074 -11.727 24.569 1.00 66.50 86 ALA A C 1
ATOM 718 O O . ALA A 1 86 ? -18.785 -12.728 24.529 1.00 66.50 86 ALA A O 1
ATOM 719 N N . ILE A 1 87 ? -17.708 -11.077 23.457 1.00 68.62 87 ILE A N 1
ATOM 720 C CA . ILE A 1 87 ? -18.221 -11.402 22.119 1.00 68.62 87 ILE A CA 1
ATOM 721 C C . ILE A 1 87 ? -17.061 -11.651 21.154 1.00 68.62 87 ILE A C 1
ATOM 723 O O . ILE A 1 87 ? -16.319 -10.729 20.805 1.00 68.62 87 ILE A O 1
ATOM 727 N N . ASP A 1 88 ? -16.955 -12.879 20.642 1.00 66.38 88 ASP A N 1
ATOM 728 C CA . AS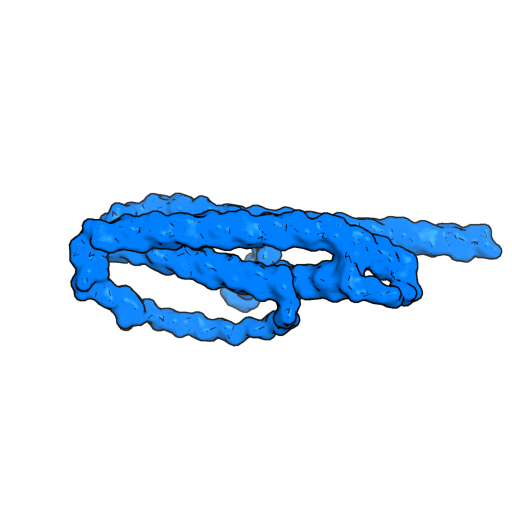P A 1 88 ? -16.047 -13.173 19.534 1.00 66.38 88 ASP A CA 1
ATOM 729 C C . ASP A 1 88 ? -16.661 -12.726 18.200 1.00 66.38 88 ASP A C 1
ATOM 731 O O . ASP A 1 88 ? -17.422 -13.450 17.558 1.00 66.38 88 ASP A O 1
ATOM 735 N N . ILE A 1 89 ? -16.301 -11.520 17.753 1.00 64.12 89 ILE A N 1
ATOM 736 C CA . ILE A 1 89 ? -16.739 -10.958 16.464 1.00 64.12 89 ILE A CA 1
ATOM 737 C C . ILE A 1 89 ? -16.366 -11.856 15.274 1.00 64.12 89 ILE A C 1
ATOM 739 O O . ILE A 1 89 ? -17.040 -11.792 14.243 1.00 64.12 89 ILE A O 1
ATOM 743 N N . LYS A 1 90 ? -15.337 -12.712 15.382 1.00 64.88 90 LYS A N 1
ATOM 744 C CA . LYS A 1 90 ? -14.972 -13.622 14.284 1.00 64.88 90 LYS A CA 1
ATOM 745 C C . LYS A 1 90 ? -16.083 -14.618 13.956 1.00 64.88 90 LYS A C 1
ATOM 747 O O . LYS A 1 90 ? -16.155 -15.061 12.819 1.00 64.88 90 LYS A O 1
ATOM 752 N N . SER A 1 91 ? -16.965 -14.916 14.910 1.00 61.47 91 SER A N 1
ATOM 753 C CA . SER A 1 91 ? -18.146 -15.759 14.684 1.00 61.47 91 SER A CA 1
ATOM 754 C C . SER A 1 91 ? -19.273 -15.057 13.912 1.00 61.47 91 SER A C 1
ATOM 756 O O . SER A 1 91 ? -20.180 -15.717 13.420 1.00 61.47 91 SER A O 1
ATOM 758 N N . ILE A 1 92 ? -19.221 -13.725 13.793 1.00 63.72 92 ILE A N 1
ATOM 759 C CA . ILE A 1 92 ? -20.294 -12.889 13.225 1.00 63.72 92 ILE A CA 1
ATOM 760 C C . ILE A 1 92 ? -19.935 -12.392 11.815 1.00 63.72 92 ILE A C 1
ATOM 762 O O . ILE A 1 92 ? -20.812 -12.038 11.029 1.00 63.72 92 ILE A O 1
ATOM 766 N N . ILE A 1 93 ? -18.643 -12.327 11.481 1.00 65.56 93 ILE A N 1
ATOM 767 C CA . ILE A 1 93 ? -18.162 -11.840 10.185 1.00 65.56 93 ILE A CA 1
ATOM 768 C C . ILE A 1 93 ? -17.674 -13.027 9.362 1.00 65.56 93 ILE A C 1
ATOM 770 O O . ILE A 1 93 ? -16.600 -13.562 9.629 1.00 6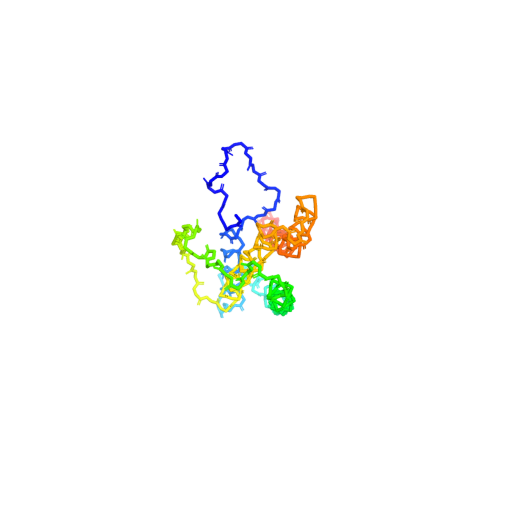5.56 93 ILE A O 1
ATOM 774 N N . GLU A 1 94 ? -18.427 -13.388 8.324 1.00 66.75 94 GLU A N 1
ATOM 775 C CA . GLU A 1 94 ? -17.969 -14.364 7.338 1.00 66.75 94 GLU A CA 1
ATOM 776 C C . GLU A 1 94 ? -16.722 -13.836 6.604 1.00 66.75 94 GLU A C 1
ATOM 778 O O . GLU A 1 94 ? -16.746 -12.725 6.053 1.00 66.75 94 GLU A O 1
ATOM 783 N N . PRO A 1 95 ? -15.610 -14.590 6.602 1.00 68.81 95 PRO A N 1
ATOM 784 C CA . PRO A 1 95 ? -14.427 -14.211 5.852 1.00 68.81 95 PRO A CA 1
ATOM 785 C C . PRO A 1 95 ? -14.706 -14.347 4.353 1.00 68.81 95 PRO A C 1
ATOM 787 O O . PRO A 1 95 ? -15.119 -15.398 3.871 1.00 68.81 95 PRO A O 1
ATOM 790 N N . VAL A 1 96 ? -14.437 -13.283 3.598 1.00 72.31 96 VAL A N 1
ATOM 791 C CA . VAL A 1 96 ? -14.426 -13.350 2.134 1.00 72.31 96 VAL A CA 1
ATOM 792 C C . VAL A 1 96 ? -13.040 -13.803 1.698 1.00 72.31 96 VAL A C 1
ATOM 794 O O . VAL A 1 96 ? -12.062 -13.072 1.865 1.00 72.31 96 VAL A O 1
ATOM 797 N N . GLU A 1 97 ? -12.950 -15.001 1.129 1.00 73.31 97 GLU A N 1
ATOM 798 C CA . GLU A 1 97 ? -11.709 -15.491 0.538 1.00 73.31 97 GLU A CA 1
ATOM 799 C C . GLU A 1 97 ? -11.525 -14.921 -0.871 1.00 73.31 97 GLU A C 1
ATOM 801 O O . GLU A 1 97 ? -12.351 -15.112 -1.763 1.00 73.31 97 GLU A O 1
ATOM 806 N N . LEU A 1 98 ? -10.409 -14.225 -1.085 1.00 73.75 98 LEU A N 1
ATOM 807 C CA . LEU A 1 98 ? -10.008 -13.718 -2.393 1.00 73.75 98 LEU A CA 1
ATOM 808 C C . LEU A 1 98 ? -8.726 -14.423 -2.827 1.00 73.75 98 LEU A C 1
ATOM 810 O O . LEU A 1 98 ? -7.682 -14.283 -2.189 1.00 73.75 98 LEU A O 1
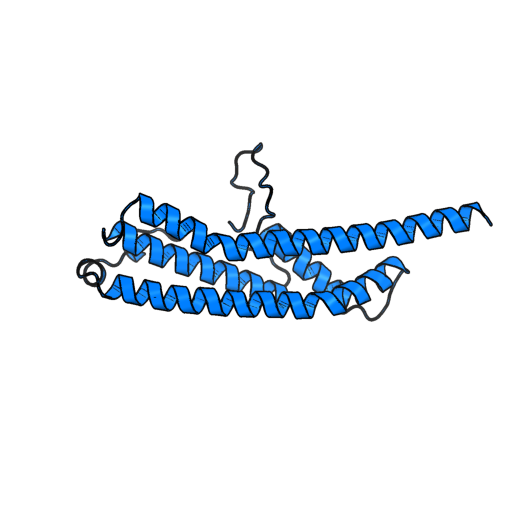ATOM 814 N N . LYS A 1 99 ? -8.791 -15.153 -3.944 1.00 81.12 99 LYS A N 1
ATOM 815 C CA . LYS A 1 99 ? -7.597 -15.686 -4.606 1.00 81.12 99 LYS A CA 1
ATOM 816 C C . LYS A 1 99 ? -6.954 -14.583 -5.433 1.00 81.12 99 LYS A C 1
ATOM 818 O O . LYS A 1 99 ? -7.606 -13.966 -6.273 1.00 81.12 99 LYS A O 1
ATOM 823 N N . ILE A 1 100 ? -5.676 -14.332 -5.176 1.00 79.00 100 ILE A N 1
ATOM 824 C CA . ILE A 1 100 ? -4.917 -13.276 -5.834 1.00 79.00 100 ILE A CA 1
ATOM 825 C C . ILE A 1 100 ? -3.721 -13.902 -6.541 1.00 79.00 100 ILE A C 1
ATOM 827 O O . ILE A 1 100 ? -2.835 -14.465 -5.902 1.00 79.00 100 ILE A O 1
ATOM 831 N N . GLU A 1 101 ? -3.667 -13.736 -7.857 1.00 84.25 101 GLU A N 1
ATOM 832 C CA . GLU A 1 101 ? -2.501 -14.094 -8.658 1.00 84.25 101 GLU A CA 1
ATOM 833 C C . GLU A 1 101 ? -1.509 -12.926 -8.683 1.00 84.25 101 GLU A C 1
ATOM 835 O O . GLU A 1 101 ? -1.838 -11.817 -9.113 1.00 84.25 101 GLU A O 1
ATOM 840 N N . ILE A 1 102 ? -0.288 -13.170 -8.203 1.00 87.12 102 ILE A N 1
ATOM 841 C CA . ILE A 1 102 ? 0.801 -12.189 -8.180 1.00 87.12 102 ILE A CA 1
ATOM 842 C C . ILE A 1 102 ? 2.103 -12.810 -8.679 1.00 87.12 102 ILE A C 1
ATOM 844 O O . ILE A 1 102 ? 2.354 -13.998 -8.491 1.00 87.12 102 ILE A O 1
ATOM 848 N N . MET A 1 103 ? 2.981 -11.974 -9.231 1.00 91.31 103 MET A N 1
ATOM 849 C CA . MET A 1 103 ? 4.391 -12.330 -9.370 1.00 91.31 103 MET A CA 1
ATOM 850 C C . MET A 1 103 ? 5.064 -12.234 -7.988 1.00 91.31 103 MET A C 1
ATOM 852 O O . MET A 1 103 ? 5.024 -11.158 -7.384 1.00 91.31 103 MET A O 1
ATOM 856 N N . PRO A 1 104 ? 5.696 -13.305 -7.475 1.00 91.19 104 PRO A N 1
ATOM 857 C CA . PRO A 1 104 ? 6.255 -13.322 -6.126 1.00 91.19 104 PRO A CA 1
ATOM 858 C C . PRO A 1 104 ? 7.640 -12.658 -6.084 1.00 91.19 104 PRO A C 1
ATOM 860 O O . PRO A 1 104 ? 8.658 -13.322 -5.909 1.00 91.19 104 PRO A O 1
ATOM 863 N N . CYS A 1 105 ? 7.697 -11.335 -6.253 1.00 94.50 105 CYS A N 1
ATOM 864 C CA . CYS A 1 105 ? 8.924 -10.554 -6.071 1.00 94.50 105 CYS A CA 1
ATOM 865 C C . CYS A 1 105 ? 8.847 -9.647 -4.827 1.00 94.50 105 CYS A C 1
ATOM 867 O O . CYS A 1 105 ? 7.742 -9.287 -4.403 1.00 94.50 105 CYS A O 1
ATOM 869 N N . PRO A 1 106 ? 9.994 -9.257 -4.230 1.00 94.94 106 PRO A N 1
ATOM 870 C CA . PRO A 1 106 ? 10.028 -8.544 -2.951 1.00 94.94 106 PRO A CA 1
ATOM 871 C C . PRO A 1 106 ? 9.092 -7.324 -2.851 1.00 94.94 106 PRO A C 1
ATOM 873 O O . PRO A 1 106 ? 8.258 -7.317 -1.941 1.00 94.94 106 PRO A O 1
ATOM 876 N N . PRO A 1 107 ? 9.108 -6.342 -3.779 1.00 96.44 107 PRO A N 1
ATOM 877 C CA . PRO A 1 107 ? 8.237 -5.170 -3.660 1.00 96.44 107 PRO A CA 1
ATOM 878 C C . PRO A 1 107 ? 6.745 -5.517 -3.775 1.00 96.44 107 PRO A C 1
ATOM 880 O O . PRO A 1 107 ? 5.907 -4.885 -3.130 1.00 96.44 107 PRO A O 1
ATOM 883 N N . VAL A 1 108 ? 6.392 -6.550 -4.549 1.00 96.81 108 VAL A N 1
ATOM 884 C CA . VAL A 1 108 ? 5.003 -7.017 -4.671 1.00 96.81 108 VAL A CA 1
ATOM 885 C C . VAL A 1 108 ? 4.542 -7.678 -3.378 1.00 96.81 108 VAL A C 1
ATOM 887 O O . VAL A 1 108 ? 3.465 -7.353 -2.883 1.00 96.81 108 VAL A O 1
ATOM 890 N N . LEU A 1 109 ? 5.361 -8.549 -2.784 1.00 95.56 109 LEU A N 1
ATOM 891 C CA . LEU A 1 109 ? 5.040 -9.199 -1.511 1.00 95.56 109 LEU A CA 1
ATOM 892 C C . LEU A 1 109 ? 4.912 -8.178 -0.372 1.00 95.56 109 LEU A C 1
ATOM 894 O O . LEU A 1 109 ? 3.990 -8.270 0.440 1.00 95.56 109 LEU A O 1
ATOM 898 N N . MET A 1 110 ? 5.777 -7.160 -0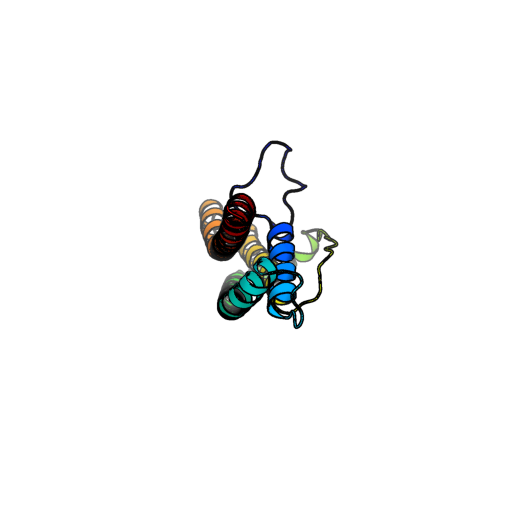.347 1.00 96.31 110 MET A N 1
ATOM 899 C CA . MET A 1 110 ? 5.676 -6.050 0.603 1.00 96.31 110 MET A CA 1
ATOM 900 C C . MET A 1 110 ? 4.364 -5.277 0.446 1.00 96.31 110 MET A C 1
ATOM 902 O O . MET A 1 110 ? 3.717 -4.955 1.446 1.00 96.31 110 MET A O 1
ATOM 906 N N . PHE A 1 111 ? 3.946 -5.007 -0.792 1.00 96.88 111 PHE A N 1
ATOM 907 C CA . PHE A 1 111 ? 2.682 -4.333 -1.074 1.00 96.88 111 PHE A CA 1
ATOM 908 C C . PHE A 1 111 ? 1.463 -5.198 -0.722 1.00 96.88 111 PHE A C 1
ATOM 910 O O . PHE A 1 111 ? 0.499 -4.697 -0.147 1.00 96.88 111 PHE A O 1
ATOM 917 N N . VAL A 1 112 ? 1.495 -6.505 -0.993 1.00 94.38 112 VAL A N 1
ATOM 918 C CA . VAL A 1 112 ? 0.432 -7.436 -0.572 1.00 94.38 112 VAL A CA 1
ATOM 919 C C . VAL A 1 112 ? 0.315 -7.451 0.949 1.00 94.38 112 VAL A C 1
ATOM 921 O O . VAL A 1 112 ? -0.773 -7.236 1.483 1.00 94.38 112 VAL A O 1
ATOM 924 N N . ARG A 1 113 ? 1.443 -7.593 1.657 1.00 94.25 113 ARG A N 1
ATOM 925 C CA . ARG A 1 113 ? 1.477 -7.539 3.122 1.00 94.25 113 ARG A CA 1
ATOM 926 C C . ARG A 1 113 ? 0.904 -6.229 3.656 1.00 94.25 113 ARG A C 1
ATOM 928 O O . ARG A 1 113 ? 0.160 -6.247 4.631 1.00 94.25 113 ARG A O 1
ATOM 935 N N . LEU A 1 114 ? 1.213 -5.109 3.007 1.00 95.94 114 LEU A N 1
ATOM 936 C CA . LEU A 1 114 ? 0.677 -3.800 3.363 1.00 95.94 114 LEU A CA 1
ATOM 937 C C . LEU A 1 114 ? -0.856 -3.744 3.255 1.00 95.94 114 LEU A C 1
ATOM 939 O O . LEU A 1 114 ? -1.509 -3.218 4.153 1.00 95.94 114 LEU A O 1
ATOM 943 N N . ASN A 1 115 ? -1.438 -4.309 2.192 1.00 94.06 115 ASN A N 1
ATOM 944 C CA . ASN A 1 115 ? -2.895 -4.373 2.041 1.00 94.06 115 ASN A CA 1
ATOM 945 C C . ASN A 1 115 ? -3.530 -5.241 3.139 1.00 94.06 115 ASN A C 1
ATOM 947 O O . ASN A 1 115 ? -4.497 -4.805 3.754 1.00 94.06 115 ASN A O 1
ATOM 951 N N . MET A 1 116 ? -2.933 -6.393 3.466 1.00 92.38 116 MET A N 1
ATOM 952 C CA . MET A 1 116 ? -3.409 -7.239 4.571 1.00 92.38 116 MET A CA 1
ATOM 953 C C . MET A 1 116 ? -3.393 -6.504 5.919 1.00 92.38 116 MET A C 1
ATOM 955 O O . MET A 1 116 ? -4.331 -6.622 6.700 1.00 92.38 116 MET A O 1
ATOM 959 N N . LEU A 1 117 ? -2.340 -5.726 6.196 1.00 95.38 117 LEU A N 1
ATOM 960 C CA . LEU A 1 117 ? -2.258 -4.912 7.414 1.00 95.38 117 LEU A CA 1
ATOM 961 C C . LEU A 1 117 ? -3.320 -3.803 7.428 1.00 95.38 117 LEU A C 1
ATOM 963 O O . LEU A 1 117 ? -3.898 -3.511 8.471 1.00 95.38 117 LEU A O 1
ATOM 967 N N . CYS A 1 118 ? -3.596 -3.193 6.276 1.00 95.38 118 CYS A N 1
ATOM 968 C CA . CYS A 1 118 ? -4.654 -2.197 6.147 1.00 95.38 118 CYS A CA 1
ATOM 969 C C . CYS A 1 118 ? -6.040 -2.801 6.434 1.00 95.38 118 CYS A C 1
ATOM 971 O O . CYS A 1 118 ? -6.824 -2.207 7.178 1.00 95.38 118 CYS A O 1
ATOM 973 N N . ASP A 1 119 ? -6.312 -3.999 5.910 1.00 91.44 119 ASP A N 1
ATOM 974 C CA . ASP A 1 119 ? -7.545 -4.748 6.174 1.00 91.44 119 ASP A CA 1
ATOM 975 C C . ASP A 1 119 ? -7.661 -5.145 7.653 1.00 91.44 119 ASP A C 1
ATOM 977 O O . ASP A 1 119 ? -8.721 -4.977 8.259 1.00 91.44 119 ASP A O 1
ATOM 981 N N . GLU A 1 120 ? -6.566 -5.595 8.276 1.00 91.94 120 GLU A N 1
ATOM 982 C CA . GLU A 1 120 ? -6.531 -5.898 9.711 1.00 91.94 120 GLU A CA 1
ATOM 983 C C . GLU A 1 120 ? -6.831 -4.648 10.551 1.00 91.94 120 GLU A C 1
ATOM 985 O O . GLU A 1 120 ? -7.699 -4.680 11.424 1.00 91.94 120 GLU A O 1
ATOM 990 N N . ALA A 1 121 ? -6.183 -3.519 10.256 1.00 95.31 121 ALA A N 1
ATOM 991 C CA . ALA A 1 121 ? -6.441 -2.257 10.944 1.00 95.31 121 ALA A CA 1
ATOM 992 C C . ALA A 1 121 ? -7.898 -1.798 10.769 1.00 95.31 121 ALA A C 1
ATOM 994 O O . ALA A 1 121 ? -8.533 -1.327 11.715 1.00 95.31 121 ALA A O 1
ATOM 995 N N . HIS A 1 122 ? -8.461 -1.956 9.567 1.00 94.19 122 HIS A N 1
ATOM 996 C CA . HIS A 1 122 ? -9.854 -1.605 9.297 1.00 94.19 122 HIS A CA 1
ATOM 997 C C . HIS A 1 122 ? -10.823 -2.510 10.059 1.00 94.19 122 HIS A C 1
ATOM 999 O O . HIS A 1 122 ? -11.827 -2.018 10.580 1.00 94.19 122 HIS A O 1
ATOM 1005 N N . SER A 1 123 ? -10.499 -3.798 10.175 1.00 90.75 123 SER A N 1
ATOM 1006 C CA . SER A 1 123 ? -11.247 -4.756 10.985 1.00 90.75 123 SER A CA 1
ATOM 1007 C C . SER A 1 123 ? -11.269 -4.336 12.455 1.00 90.75 123 SER A C 1
ATOM 1009 O O . SER A 1 123 ? -12.351 -4.188 13.020 1.00 90.75 123 SER A O 1
ATOM 1011 N N . GLU A 1 124 ? -10.118 -4.021 13.059 1.00 91.69 124 GLU A N 1
ATOM 1012 C CA . GLU A 1 124 ? -10.065 -3.551 14.454 1.00 91.69 124 GLU A CA 1
ATOM 1013 C C . GLU A 1 124 ? -10.837 -2.236 14.659 1.00 91.69 124 GLU A C 1
ATOM 1015 O O . GLU A 1 124 ? -11.601 -2.097 15.616 1.00 91.69 124 GLU A O 1
ATOM 1020 N N . LEU A 1 125 ? -10.737 -1.292 13.717 1.00 94.31 125 LEU A N 1
ATOM 1021 C CA . LEU A 1 125 ? -11.536 -0.063 13.741 1.00 94.31 125 LEU A CA 1
ATOM 1022 C C . LEU A 1 125 ? -13.046 -0.350 13.657 1.00 94.31 125 LEU A C 1
ATOM 1024 O O . LEU A 1 125 ? -13.849 0.335 14.293 1.00 94.31 125 LEU A O 1
ATOM 1028 N N . ARG A 1 126 ? -13.455 -1.351 12.869 1.00 91.19 126 ARG A N 1
ATOM 1029 C CA . ARG A 1 126 ? -14.859 -1.767 12.761 1.00 91.19 126 ARG A CA 1
ATOM 1030 C C . ARG A 1 126 ? -15.369 -2.349 14.077 1.00 91.19 126 ARG A C 1
ATOM 1032 O O . ARG A 1 126 ? -16.505 -2.047 14.432 1.00 91.19 126 ARG A O 1
ATOM 1039 N N . LYS A 1 127 ? -14.547 -3.095 14.822 1.00 89.31 127 LYS A N 1
ATOM 1040 C CA . LYS A 1 127 ? -14.925 -3.610 16.150 1.00 89.31 127 LYS A CA 1
ATOM 1041 C C . LYS A 1 127 ? -15.234 -2.479 17.126 1.00 89.31 127 LYS A C 1
ATOM 1043 O O . LYS A 1 127 ? -16.262 -2.525 17.788 1.00 89.31 127 LYS A O 1
ATOM 1048 N N . LEU A 1 128 ? -14.407 -1.428 17.158 1.00 90.38 128 LEU A N 1
ATOM 1049 C CA . LEU A 1 128 ? -14.672 -0.241 17.988 1.00 90.38 128 LEU A CA 1
ATOM 1050 C C . LEU A 1 128 ? -16.039 0.379 17.685 1.00 90.38 128 LEU A C 1
ATOM 1052 O O . LEU A 1 128 ? -16.731 0.826 18.594 1.00 90.38 128 LEU A O 1
ATOM 1056 N N . TYR A 1 129 ? -16.429 0.411 16.412 1.00 91.44 129 TYR A N 1
ATOM 1057 C CA . TYR A 1 129 ? -17.745 0.899 16.016 1.00 91.44 129 TYR A CA 1
ATOM 1058 C C . TYR A 1 129 ? -18.864 -0.068 16.429 1.00 91.44 129 TYR A C 1
ATOM 1060 O O . TYR A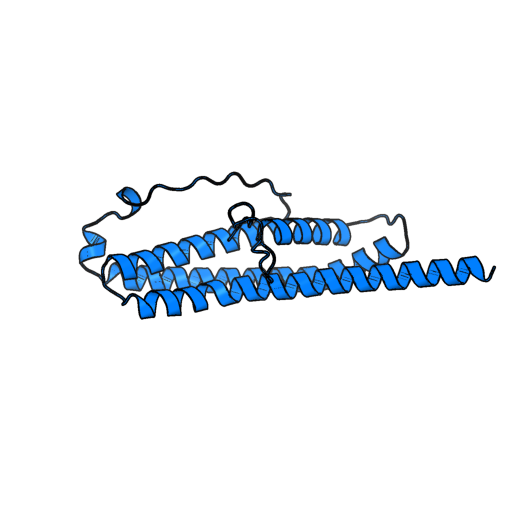 1 129 ? -19.862 0.362 17.000 1.00 91.44 129 TYR A O 1
ATOM 1068 N N . GLN A 1 130 ? -18.694 -1.370 16.185 1.00 87.88 130 GLN A N 1
ATOM 1069 C CA . GLN A 1 130 ? -19.697 -2.390 16.513 1.00 87.88 130 GLN A CA 1
ATOM 1070 C C . GLN A 1 130 ? -19.956 -2.512 18.018 1.00 87.88 130 GLN A C 1
ATOM 1072 O O . GLN A 1 130 ? -21.098 -2.708 18.417 1.00 87.88 130 GLN A O 1
ATOM 1077 N N . PHE A 1 131 ? -18.928 -2.341 18.850 1.00 87.81 131 PHE A N 1
ATOM 1078 C CA . PHE A 1 131 ? -19.054 -2.338 20.309 1.00 87.81 131 PHE A CA 1
ATOM 1079 C C . PHE A 1 131 ? -19.481 -0.985 20.896 1.00 87.81 131 PHE A C 1
ATOM 1081 O O . PHE A 1 131 ? -19.480 -0.818 22.114 1.00 87.81 131 PHE A O 1
ATOM 1088 N N . GLY A 1 132 ? -19.809 -0.001 20.054 1.00 87.31 132 GLY A N 1
ATOM 1089 C CA . GLY A 1 132 ? -20.258 1.317 20.499 1.00 87.31 132 GLY A CA 1
ATOM 1090 C C . GLY A 1 132 ? -19.168 2.192 21.126 1.00 87.31 132 GLY A C 1
ATOM 1091 O O . GLY A 1 132 ? -19.489 3.254 21.651 1.00 87.31 132 GLY A O 1
ATOM 1092 N N . THR A 1 133 ? -17.887 1.804 21.052 1.00 90.44 133 THR A N 1
ATOM 1093 C CA . THR A 1 133 ? -16.761 2.618 21.552 1.00 90.44 133 THR A CA 1
ATOM 1094 C C . THR A 1 133 ? -16.624 3.932 20.784 1.00 90.44 133 THR A C 1
ATOM 1096 O O . THR A 1 133 ? -16.176 4.934 21.334 1.00 90.44 133 THR A O 1
ATOM 1099 N N . ILE A 1 134 ? -16.970 3.933 19.493 1.00 93.62 134 ILE A N 1
ATOM 1100 C CA . ILE A 1 134 ? -16.927 5.125 18.640 1.00 93.62 134 ILE A CA 1
ATOM 1101 C C . ILE A 1 134 ? -18.245 5.319 17.897 1.00 93.62 134 ILE A C 1
ATOM 1103 O O . ILE A 1 134 ? -18.941 4.362 17.556 1.00 93.62 134 ILE A O 1
ATOM 1107 N N . THR A 1 135 ? -18.559 6.574 17.584 1.00 95.25 135 THR A N 1
ATOM 1108 C CA . THR A 1 135 ? -19.752 6.920 16.810 1.00 95.25 135 THR A CA 1
ATOM 1109 C C . THR A 1 135 ? -19.604 6.547 15.330 1.00 95.25 135 THR A C 1
ATOM 1111 O O . THR A 1 135 ? -18.503 6.343 14.807 1.00 95.25 135 THR A O 1
ATOM 1114 N N . LYS A 1 136 ? -20.726 6.514 14.600 1.00 94.75 136 LYS A N 1
ATOM 1115 C CA . LYS A 1 136 ? -20.732 6.301 13.142 1.00 94.75 136 LYS A CA 1
ATOM 1116 C C . LYS A 1 136 ? -19.921 7.373 12.398 1.00 94.75 136 LYS A C 1
ATOM 1118 O O . LYS A 1 136 ? -19.195 7.047 11.458 1.00 94.75 136 LYS A O 1
ATOM 1123 N N . SER A 1 137 ? -20.029 8.641 12.800 1.00 96.44 137 SER A N 1
ATOM 1124 C CA . SER A 1 137 ? -19.274 9.744 12.187 1.00 96.44 137 SER A CA 1
ATOM 1125 C C . SER A 1 137 ? -17.770 9.592 12.432 1.00 96.44 137 SER A C 1
ATOM 1127 O O . SER A 1 137 ? -16.980 9.745 11.495 1.00 96.44 137 SER A O 1
ATOM 1129 N N . ASP A 1 138 ? -17.374 9.201 13.646 1.00 96.31 138 ASP A N 1
ATOM 1130 C CA . ASP A 1 138 ? -15.979 8.909 13.982 1.00 96.31 138 ASP A CA 1
ATOM 1131 C C . ASP A 1 138 ? -15.424 7.742 13.183 1.00 96.31 138 ASP A C 1
ATOM 1133 O O . ASP A 1 138 ? -14.313 7.836 12.661 1.00 96.31 138 ASP A O 1
ATOM 1137 N N . TYR A 1 139 ? -16.205 6.673 13.032 1.00 96.06 139 TYR A N 1
ATOM 1138 C CA . TYR A 1 139 ? -15.827 5.524 12.223 1.00 96.06 139 TYR A CA 1
ATOM 1139 C C . TYR A 1 139 ? -15.499 5.933 10.785 1.00 96.06 139 TYR A C 1
ATOM 1141 O O . TYR A 1 139 ? -14.408 5.637 10.299 1.00 96.06 139 TYR A O 1
ATOM 1149 N N . PHE A 1 140 ? -16.385 6.668 10.103 1.00 95.94 140 PHE A N 1
ATOM 1150 C CA . PHE A 1 140 ? -16.124 7.098 8.725 1.00 95.94 140 PHE A CA 1
ATOM 1151 C C . PHE A 1 140 ? -14.953 8.079 8.622 1.00 95.94 140 PHE A C 1
ATOM 1153 O O . PHE A 1 140 ? -14.183 8.011 7.661 1.00 95.94 140 PHE A O 1
ATOM 1160 N N . ARG A 1 141 ? -14.778 8.967 9.608 1.00 97.25 141 ARG A N 1
ATOM 1161 C CA . ARG A 1 141 ? -13.626 9.873 9.674 1.00 97.25 141 ARG A CA 1
ATOM 1162 C C . ARG A 1 141 ? -12.315 9.096 9.821 1.00 97.25 141 ARG A C 1
ATOM 1164 O O . ARG A 1 141 ? -11.446 9.239 8.964 1.00 97.25 141 ARG A O 1
ATOM 1171 N N . LYS A 1 142 ? -12.201 8.234 10.838 1.00 96.44 142 LYS A N 1
ATOM 1172 C CA . LYS A 1 142 ? -11.018 7.391 11.085 1.00 96.44 142 LYS A CA 1
ATOM 1173 C C . LYS A 1 142 ? -10.746 6.443 9.913 1.00 96.44 142 LYS A C 1
ATOM 1175 O O . LYS A 1 142 ? -9.601 6.289 9.513 1.00 96.44 142 LYS A O 1
ATOM 1180 N N . ARG A 1 143 ? -11.788 5.874 9.295 1.00 95.38 143 ARG A N 1
ATOM 1181 C CA . ARG A 1 143 ? -11.675 5.013 8.106 1.00 95.38 143 ARG A CA 1
ATOM 1182 C C . ARG A 1 143 ? -11.029 5.745 6.930 1.00 95.38 143 ARG A C 1
ATOM 1184 O O . ARG A 1 143 ? -10.193 5.168 6.242 1.00 95.38 143 ARG A O 1
ATOM 1191 N N . ARG A 1 144 ? -11.403 7.005 6.678 1.00 94.50 144 ARG A N 1
ATOM 1192 C CA . ARG A 1 144 ? -10.776 7.810 5.615 1.00 94.50 144 ARG A CA 1
ATOM 1193 C C . ARG A 1 144 ? -9.298 8.060 5.898 1.00 94.50 144 ARG A C 1
ATOM 1195 O O . ARG A 1 144 ? -8.489 7.860 4.997 1.00 94.50 144 ARG A O 1
ATOM 1202 N N . GLU A 1 145 ? -8.952 8.438 7.127 1.00 95.75 145 GLU A N 1
ATOM 1203 C CA . GLU A 1 145 ? -7.549 8.633 7.520 1.00 95.75 145 GLU A CA 1
ATOM 1204 C C . GLU A 1 145 ? -6.745 7.328 7.445 1.00 95.75 145 GLU A C 1
ATOM 1206 O O . GLU A 1 145 ? -5.606 7.344 6.997 1.00 95.75 145 GLU A O 1
ATOM 1211 N N . LEU A 1 146 ? -7.355 6.184 7.768 1.00 95.62 146 LEU A N 1
ATOM 1212 C CA . LEU A 1 146 ? -6.707 4.876 7.685 1.00 95.62 146 LEU A CA 1
ATOM 1213 C C . LEU A 1 146 ? -6.327 4.488 6.245 1.00 95.62 146 LEU A C 1
ATOM 1215 O O . LEU A 1 146 ? -5.251 3.936 6.017 1.00 95.62 146 LEU A O 1
ATOM 1219 N N . PHE A 1 147 ? -7.187 4.771 5.261 1.00 94.50 147 PHE A N 1
ATOM 1220 C CA . PHE A 1 147 ? -6.928 4.428 3.853 1.00 94.50 147 PHE A CA 1
ATOM 1221 C C . PHE A 1 147 ? -6.097 5.467 3.099 1.00 94.50 147 PHE A C 1
ATOM 1223 O O . PHE A 1 147 ? -5.520 5.161 2.054 1.00 94.50 147 PHE A O 1
ATOM 1230 N N . LYS A 1 148 ? -6.034 6.702 3.600 1.00 94.94 148 LYS A N 1
ATOM 1231 C CA . LYS A 1 148 ? -5.365 7.823 2.932 1.00 94.94 148 LYS A CA 1
ATOM 1232 C C . LYS A 1 148 ? -3.881 7.557 2.621 1.00 94.94 148 LYS A C 1
ATOM 1234 O O . LYS A 1 148 ? -3.510 7.814 1.477 1.00 94.94 148 LYS A O 1
ATOM 1239 N N . PRO A 1 149 ? -3.047 7.006 3.528 1.00 96.06 149 PRO A N 1
ATOM 1240 C CA . PRO A 1 149 ? -1.642 6.716 3.231 1.00 96.06 149 PRO A CA 1
ATOM 1241 C C . PRO A 1 149 ? -1.459 5.700 2.097 1.00 96.06 149 PRO A C 1
ATOM 1243 O O . PRO A 1 149 ? -0.704 5.951 1.160 1.00 96.06 149 PRO A O 1
ATOM 1246 N N . LEU A 1 150 ? -2.209 4.592 2.119 1.00 95.62 150 LEU A N 1
ATOM 1247 C CA . LEU A 1 150 ? -2.166 3.581 1.058 1.00 95.62 150 LEU A CA 1
ATOM 1248 C C . LEU A 1 150 ? -2.644 4.145 -0.288 1.00 95.62 150 LEU A C 1
ATOM 1250 O O . LEU A 1 150 ? -2.026 3.903 -1.323 1.00 95.62 150 LEU A O 1
ATOM 1254 N N . ASN A 1 151 ? -3.722 4.929 -0.284 1.00 94.38 151 ASN A N 1
ATOM 1255 C CA . ASN A 1 151 ? -4.234 5.582 -1.488 1.00 94.38 151 ASN A CA 1
ATOM 1256 C C . ASN A 1 151 ? -3.242 6.596 -2.067 1.00 94.38 151 ASN A C 1
ATOM 1258 O O . ASN A 1 151 ? -3.088 6.669 -3.286 1.00 94.38 151 ASN A O 1
ATOM 1262 N N . LYS A 1 152 ? -2.543 7.337 -1.200 1.00 95.50 152 LYS A N 1
ATOM 1263 C CA . LYS A 1 152 ? -1.468 8.244 -1.601 1.00 95.50 152 LYS A CA 1
ATOM 1264 C C . LYS A 1 152 ? -0.330 7.473 -2.270 1.00 95.50 152 LYS A C 1
ATOM 1266 O O . LYS A 1 152 ? 0.010 7.795 -3.400 1.00 95.50 152 LYS A O 1
ATOM 1271 N N . PHE A 1 153 ? 0.160 6.396 -1.654 1.00 96.88 153 PHE A N 1
ATOM 1272 C CA . PHE A 1 153 ? 1.189 5.540 -2.257 1.00 96.88 153 PHE A CA 1
ATOM 1273 C C . PHE A 1 153 ? 0.799 5.048 -3.657 1.00 96.88 153 PHE A C 1
ATOM 1275 O O . PHE A 1 153 ? 1.586 5.133 -4.596 1.00 96.88 153 PHE A O 1
ATOM 1282 N N . ARG A 1 154 ? -0.439 4.569 -3.823 1.00 95.75 154 ARG A N 1
ATOM 1283 C CA . ARG A 1 154 ? -0.942 4.093 -5.121 1.00 95.75 154 ARG A CA 1
ATOM 1284 C C . ARG A 1 154 ? -0.943 5.201 -6.180 1.00 95.75 154 ARG A C 1
ATOM 1286 O O . ARG A 1 154 ? -0.573 4.944 -7.324 1.00 95.75 154 ARG A O 1
ATOM 1293 N N . ALA A 1 155 ? -1.340 6.419 -5.811 1.00 94.94 155 ALA A N 1
ATOM 1294 C CA . ALA A 1 155 ? -1.330 7.576 -6.706 1.00 94.94 155 ALA A CA 1
ATOM 1295 C C . ALA A 1 155 ? 0.099 8.041 -7.052 1.00 94.94 155 ALA A C 1
ATOM 1297 O O . ALA A 1 155 ? 0.406 8.310 -8.218 1.00 94.94 155 ALA A O 1
ATOM 1298 N N . ASP A 1 156 ? 0.991 8.074 -6.065 1.00 95.50 156 ASP A N 1
ATOM 1299 C CA . ASP A 1 156 ? 2.393 8.464 -6.242 1.00 95.50 156 ASP A CA 1
ATOM 1300 C C . ASP A 1 156 ? 3.126 7.453 -7.145 1.00 95.50 156 ASP A C 1
ATOM 1302 O O . ASP A 1 156 ? 3.854 7.823 -8.075 1.00 95.50 156 ASP A O 1
ATOM 1306 N N . PHE A 1 157 ? 2.858 6.156 -6.969 1.00 96.69 157 PHE A N 1
ATOM 1307 C CA . PHE A 1 157 ? 3.430 5.123 -7.829 1.00 96.69 157 PHE A CA 1
ATOM 1308 C C . PHE A 1 157 ? 2.858 5.160 -9.255 1.00 96.69 157 PHE A C 1
ATOM 1310 O O . PHE A 1 157 ? 3.605 4.998 -10.220 1.00 96.69 157 PHE A O 1
ATOM 1317 N N . ALA A 1 158 ? 1.568 5.469 -9.429 1.00 95.81 158 ALA A N 1
ATOM 1318 C CA . ALA A 1 158 ? 0.983 5.707 -10.754 1.00 95.81 158 ALA A CA 1
ATOM 1319 C C . ALA A 1 158 ? 1.675 6.862 -11.498 1.00 95.81 158 ALA A C 1
ATOM 1321 O O . ALA A 1 158 ? 1.899 6.796 -12.712 1.00 95.81 158 ALA A O 1
ATOM 1322 N N . THR A 1 159 ? 2.058 7.907 -10.762 1.00 95.62 159 THR A N 1
ATOM 1323 C CA . THR A 1 159 ? 2.834 9.030 -11.302 1.00 95.62 159 THR A CA 1
ATOM 1324 C C . THR A 1 159 ? 4.208 8.554 -11.774 1.00 95.62 159 THR A C 1
ATOM 1326 O O . THR A 1 159 ? 4.589 8.835 -12.908 1.00 95.62 159 THR A O 1
ATOM 1329 N N . THR A 1 160 ? 4.893 7.722 -10.983 1.00 95.75 160 THR A N 1
ATOM 1330 C CA . THR A 1 160 ? 6.182 7.110 -11.364 1.00 95.75 160 THR A CA 1
ATOM 1331 C C . THR A 1 160 ? 6.072 6.257 -12.636 1.00 95.75 160 THR A C 1
ATOM 1333 O O . THR A 1 160 ? 6.922 6.334 -13.522 1.00 95.75 160 THR A O 1
ATOM 1336 N N . VAL A 1 161 ? 5.002 5.470 -12.779 1.00 95.81 161 VAL A N 1
ATOM 1337 C CA . VAL A 1 161 ? 4.735 4.687 -14.002 1.00 95.81 161 VAL A CA 1
ATOM 1338 C C . VAL A 1 161 ? 4.478 5.603 -15.203 1.00 95.81 161 VAL A C 1
ATOM 1340 O O . VAL A 1 161 ? 4.951 5.340 -16.309 1.00 95.81 161 VAL A O 1
ATOM 1343 N N . THR A 1 162 ? 3.771 6.712 -14.992 1.00 95.25 162 THR A N 1
ATOM 1344 C CA . THR A 1 162 ? 3.514 7.710 -16.038 1.00 95.25 162 THR A CA 1
ATOM 1345 C C . THR A 1 162 ? 4.804 8.403 -16.486 1.00 95.25 162 THR A C 1
ATOM 1347 O O . THR A 1 162 ? 4.999 8.607 -17.686 1.00 95.25 162 THR A O 1
ATOM 1350 N N . GLU A 1 163 ? 5.698 8.738 -15.552 1.00 95.81 163 GLU A N 1
ATOM 1351 C CA . GLU A 1 163 ? 7.037 9.276 -15.830 1.00 95.81 163 GLU A CA 1
ATOM 1352 C C . GLU A 1 163 ? 7.868 8.304 -16.672 1.00 95.81 163 GLU A C 1
ATOM 1354 O O . GLU A 1 163 ? 8.405 8.701 -17.705 1.00 95.81 163 GLU A O 1
ATOM 1359 N N . ALA A 1 164 ? 7.895 7.022 -16.298 1.00 94.62 164 ALA A N 1
ATOM 1360 C CA . ALA A 1 164 ? 8.564 5.978 -17.070 1.00 94.62 164 ALA A CA 1
ATOM 1361 C C . ALA A 1 164 ? 8.011 5.882 -18.506 1.00 94.62 164 ALA A C 1
ATOM 1363 O O . ALA A 1 164 ? 8.768 5.815 -19.474 1.00 94.62 164 ALA A O 1
ATOM 1364 N N . GLY A 1 165 ? 6.685 5.956 -18.667 1.00 93.38 165 GLY A N 1
ATOM 1365 C CA . GLY A 1 165 ? 6.047 5.977 -19.984 1.00 93.38 165 GLY A CA 1
ATOM 1366 C C . GLY A 1 165 ? 6.409 7.211 -20.820 1.00 93.38 165 GLY A C 1
ATOM 1367 O O . GLY A 1 165 ? 6.591 7.099 -22.032 1.00 93.38 165 GLY A O 1
ATOM 1368 N N . LYS A 1 166 ? 6.532 8.391 -20.197 1.00 94.31 166 LYS A N 1
ATOM 1369 C CA . LYS A 1 166 ? 6.996 9.618 -20.873 1.00 94.31 166 LYS A CA 1
ATOM 1370 C C . LYS A 1 166 ? 8.457 9.500 -21.303 1.00 94.31 166 LYS A C 1
ATOM 1372 O O . LYS A 1 166 ? 8.773 9.882 -22.428 1.00 94.31 166 LYS A O 1
ATOM 1377 N N . LEU A 1 167 ? 9.312 8.938 -20.445 1.00 92.69 167 LEU A N 1
ATOM 1378 C CA . LEU A 1 167 ? 10.715 8.680 -20.760 1.00 92.69 167 LEU A CA 1
ATOM 1379 C C . LEU A 1 167 ? 10.827 7.796 -22.006 1.00 92.69 167 LEU A C 1
ATOM 1381 O O . LEU A 1 167 ? 11.467 8.199 -22.974 1.00 92.69 167 LEU A O 1
ATOM 1385 N N . LEU A 1 168 ? 10.123 6.660 -22.023 1.00 91.19 168 LEU A N 1
ATOM 1386 C CA . LEU A 1 168 ? 10.130 5.740 -23.161 1.00 91.19 168 LEU A CA 1
ATOM 1387 C C . LEU A 1 168 ? 9.694 6.430 -24.462 1.00 91.19 168 LEU A C 1
ATOM 1389 O O . LEU A 1 168 ? 10.416 6.371 -25.453 1.00 91.19 168 LEU A O 1
ATOM 1393 N N . ARG A 1 169 ? 8.566 7.157 -24.441 1.00 91.06 169 ARG A N 1
ATOM 1394 C CA . ARG A 1 169 ? 8.062 7.869 -25.629 1.00 91.06 169 ARG A CA 1
ATOM 1395 C C . ARG A 1 169 ? 9.052 8.898 -26.169 1.00 91.06 169 ARG A C 1
ATOM 1397 O O . ARG A 1 169 ? 9.224 9.009 -27.377 1.00 91.06 169 ARG A O 1
ATOM 1404 N N . SER A 1 170 ? 9.718 9.642 -25.286 1.00 89.94 170 SER A N 1
ATOM 1405 C CA . SER A 1 170 ? 10.687 10.659 -25.709 1.00 89.94 170 SER A CA 1
ATOM 1406 C C . SER A 1 170 ? 11.934 10.075 -26.377 1.00 89.94 170 SER A C 1
ATOM 1408 O O . SER A 1 170 ? 12.574 10.762 -27.170 1.00 89.94 170 SER A O 1
ATOM 1410 N N . LEU A 1 171 ? 12.276 8.818 -26.079 1.00 86.25 171 LEU A N 1
ATOM 1411 C CA . LEU A 1 171 ? 13.378 8.107 -26.724 1.00 86.25 171 LEU A CA 1
ATOM 1412 C C . LEU A 1 171 ? 12.958 7.560 -28.091 1.00 86.25 171 LEU A C 1
ATOM 1414 O O . LEU A 1 171 ? 13.672 7.787 -29.062 1.00 86.25 171 LEU A O 1
ATOM 1418 N N . THR A 1 172 ? 11.764 6.971 -28.197 1.00 80.38 172 THR A N 1
ATOM 1419 C CA . THR A 1 172 ? 11.239 6.459 -29.475 1.00 80.38 172 THR A CA 1
ATOM 1420 C C . THR A 1 172 ? 10.983 7.566 -30.502 1.00 80.38 172 THR A C 1
ATOM 1422 O O . THR A 1 172 ? 11.224 7.377 -31.688 1.00 80.38 172 THR A O 1
ATOM 1425 N N . THR A 1 173 ? 10.531 8.754 -30.074 1.00 75.25 173 THR A N 1
ATOM 1426 C CA . THR A 1 173 ? 10.325 9.886 -30.998 1.00 75.25 173 THR A CA 1
ATOM 1427 C C . THR A 1 173 ? 11.646 10.419 -31.556 1.00 75.25 173 THR A C 1
ATOM 1429 O O . THR A 1 173 ? 11.686 10.828 -32.710 1.00 75.25 173 THR A O 1
ATOM 1432 N N . LYS A 1 174 ? 12.731 10.387 -30.767 1.00 66.19 174 LYS A N 1
ATOM 1433 C CA . LYS A 1 174 ? 14.066 10.811 -31.222 1.00 66.19 174 LYS A CA 1
ATOM 1434 C C . LYS A 1 174 ? 14.682 9.844 -32.234 1.00 66.19 174 LYS A C 1
ATOM 1436 O O . LYS A 1 174 ? 15.389 10.289 -33.132 1.00 66.19 174 LYS A O 1
ATOM 1441 N N . GLU A 1 175 ? 14.423 8.549 -32.086 1.00 61.97 175 GLU A N 1
ATOM 1442 C CA . GLU A 1 175 ? 14.859 7.532 -33.051 1.00 61.97 175 GLU A CA 1
ATOM 1443 C C . GLU A 1 175 ? 14.146 7.729 -34.397 1.00 61.97 175 GLU A C 1
ATOM 1445 O O . GLU A 1 175 ? 14.814 7.901 -35.411 1.00 61.97 175 GLU A O 1
ATOM 1450 N N . ALA A 1 176 ? 12.820 7.908 -34.391 1.00 63.72 176 ALA A N 1
ATOM 1451 C CA . ALA A 1 176 ? 12.052 8.165 -35.614 1.00 63.72 176 ALA A CA 1
ATOM 1452 C C . ALA A 1 176 ? 12.481 9.440 -36.373 1.00 63.72 176 ALA A C 1
ATOM 1454 O O . ALA A 1 176 ? 12.454 9.466 -37.600 1.00 63.72 176 ALA A O 1
ATOM 1455 N N . THR A 1 177 ? 12.888 10.506 -35.671 1.00 60.94 177 THR A N 1
ATOM 1456 C CA . THR A 1 177 ? 13.398 11.727 -36.324 1.00 60.94 177 THR A CA 1
ATOM 1457 C C . THR A 1 177 ? 14.799 11.559 -36.907 1.00 60.94 177 THR A C 1
ATOM 1459 O O . THR A 1 177 ? 15.099 12.168 -37.931 1.00 60.94 177 THR A O 1
ATOM 1462 N N . ASN A 1 178 ? 15.656 10.747 -36.283 1.00 59.69 178 ASN A N 1
ATOM 1463 C CA . ASN A 1 178 ? 17.010 10.501 -36.783 1.00 59.69 178 ASN A CA 1
ATOM 1464 C C . ASN A 1 178 ? 17.000 9.575 -38.009 1.00 59.69 178 ASN A C 1
ATOM 1466 O O . ASN A 1 178 ? 17.741 9.825 -38.958 1.00 59.69 178 ASN A O 1
ATOM 1470 N N . ASP A 1 179 ? 16.114 8.577 -38.025 1.00 58.53 179 ASP A N 1
ATOM 1471 C CA . ASP A 1 179 ? 15.956 7.658 -39.159 1.00 58.53 179 ASP A CA 1
ATOM 1472 C C . ASP A 1 179 ? 15.316 8.337 -40.383 1.00 58.53 179 ASP A C 1
ATOM 1474 O O . ASP A 1 179 ? 15.608 7.968 -41.511 1.00 58.53 179 ASP A O 1
ATOM 1478 N N . ALA A 1 180 ? 14.482 9.367 -40.187 1.00 56.53 180 ALA A N 1
ATOM 1479 C CA . ALA A 1 180 ? 13.908 10.162 -41.281 1.00 56.53 180 ALA A CA 1
ATOM 1480 C C . ALA A 1 180 ? 14.871 11.220 -41.863 1.00 56.53 180 ALA A C 1
ATOM 1482 O O . ALA A 1 180 ? 14.553 11.850 -42.870 1.00 56.53 180 ALA A O 1
ATOM 1483 N N . SER A 1 181 ? 16.013 11.450 -41.206 1.00 52.66 181 SER A N 1
ATOM 1484 C CA . SER A 1 181 ? 17.025 12.446 -41.596 1.00 52.66 181 SER A CA 1
ATOM 1485 C C . SER A 1 181 ? 18.285 11.817 -42.212 1.00 52.66 181 SER A C 1
ATOM 1487 O O . SER A 1 181 ? 19.246 12.541 -42.479 1.00 52.66 181 SER A O 1
ATOM 1489 N N . SER A 1 182 ? 18.290 10.491 -42.381 1.00 45.75 182 SER A N 1
ATOM 1490 C CA . SER A 1 182 ? 19.383 9.679 -42.937 1.00 45.75 182 SER A CA 1
ATOM 1491 C C . SER A 1 182 ? 18.972 9.098 -44.286 1.00 45.75 182 SER A C 1
ATOM 1493 O O . SER A 1 182 ? 19.852 9.003 -45.167 1.00 45.75 182 SER A O 1
#

Secondary structure (DSSP, 8-state):
---STTS-TT---SSPPHHHHHHHHHHHHHHHT-SS-SSHHHHHHHHHHHHHHHHHHHHHHHHHHHHHHHHHHHHHHHHTSGGGGT--GGGTS------------HHHHHHHHHHHHHHHHHHHHHHHHHTTSS-HHHHHHHHHHHHHHHHHHHHHHHHHHHHHHHHHHHHHHHHHHHHTT-

Organism: Citrobacter braakii (NCBI:txid57706)